Protein AF-A0A2H0B8Z9-F1 (afdb_monomer_lite)

Foldseek 3Di:
DVVVVVVVVVVVVVVVVVVVVVVVVVVLVPDDLVVLVVQLVVCVVVVVLPSVLVSLVSSCVVVVPPLVSLLVNLVSCVVVVVLVSNLVSLVVSCVVPVPVSVCSLLVNLVSCVSVVVPVVSVVSVVVSVVVVVVVVVVVVVVD

pLDDT: mean 90.29, std 11.17, range [51.91, 98.69]

Secondary structure (DSSP, 8-state):
-HHHHHHHHHHHHHHHHHHHHHHHHHHHHHS-HHHHHHHHHHHHHHT-HHHHHHHHHHHHHH-TT-HHHHHHHHHHHHHTT-HHHHHHHHHHHHHH-TTT-HHHHHHHHHHHHHTT-HHHHHHHHHHHHHHHHHHHHHHHT--

Radius of gyration: 21.34 Å; chains: 1; bounding box: 73×50×40 Å

Sequence (143 aa):
MKYFIIIFFIICGSLLLQIATYCQETELKYMKNWELKGYGKDAERKGDLYSAITYFKEYLSRKPGDLHYTYLLAHLYRKARDYSNAKITYIKVYQLRPQKYRDALFYYAVMLKNLGNYDDALTQFTLFEKKTKKDKTNKSKLR

Structure (mmCIF, N/CA/C/O backbone):
data_AF-A0A2H0B8Z9-F1
#
_entry.id   AF-A0A2H0B8Z9-F1
#
loop_
_atom_site.group_PDB
_atom_site.id
_atom_site.type_symbol
_atom_site.label_atom_id
_atom_site.label_alt_id
_atom_site.label_comp_id
_atom_site.label_asym_id
_atom_site.label_entity_id
_atom_site.label_seq_id
_atom_site.pdbx_PDB_ins_code
_atom_site.Cartn_x
_atom_site.Cartn_y
_atom_site.Cartn_z
_atom_site.occupancy
_atom_site.B_iso_or_equiv
_atom_site.auth_seq_id
_atom_site.auth_comp_id
_atom_site.auth_asym_id
_atom_site.auth_atom_id
_atom_site.pdbx_PDB_model_num
ATOM 1 N N . MET A 1 1 ? 41.514 -29.148 -6.811 1.00 63.47 1 MET A N 1
ATOM 2 C CA . MET A 1 1 ? 40.974 -28.788 -8.147 1.00 63.47 1 MET A CA 1
ATOM 3 C C . MET A 1 1 ? 39.443 -28.788 -8.209 1.00 63.47 1 MET A C 1
ATOM 5 O O . MET A 1 1 ? 38.891 -27.775 -8.610 1.00 63.47 1 MET A O 1
ATOM 9 N N . LYS A 1 2 ? 38.737 -29.837 -7.751 1.00 66.94 2 LYS A N 1
ATOM 10 C CA . LYS A 1 2 ? 37.254 -29.897 -7.777 1.00 66.94 2 LYS A CA 1
ATOM 11 C C . LYS A 1 2 ? 36.547 -28.723 -7.065 1.00 66.94 2 LYS A C 1
ATOM 13 O O . LYS A 1 2 ? 35.595 -28.179 -7.605 1.00 66.94 2 LYS A O 1
ATOM 18 N N . TYR A 1 3 ? 37.057 -28.269 -5.918 1.00 70.12 3 TYR A N 1
ATOM 19 C CA . TYR A 1 3 ? 36.483 -27.131 -5.180 1.00 70.12 3 TYR A CA 1
ATOM 20 C C . TYR A 1 3 ? 36.622 -25.780 -5.895 1.00 70.12 3 TYR A C 1
ATOM 22 O O . TYR A 1 3 ? 35.739 -24.941 -5.777 1.00 70.12 3 TYR A O 1
ATOM 30 N N . PHE A 1 4 ? 37.684 -25.579 -6.679 1.00 72.94 4 PHE A N 1
ATOM 31 C CA . PHE A 1 4 ? 37.911 -24.320 -7.398 1.00 72.94 4 PHE A CA 1
ATOM 32 C C . PHE A 1 4 ? 36.914 -24.148 -8.552 1.00 72.94 4 PHE A C 1
ATOM 34 O O . PHE A 1 4 ? 36.405 -23.058 -8.783 1.00 72.94 4 PHE A O 1
ATOM 41 N N . ILE A 1 5 ? 36.568 -25.257 -9.214 1.00 75.88 5 ILE A N 1
ATOM 42 C CA . ILE A 1 5 ? 35.533 -25.301 -10.254 1.00 75.88 5 ILE A CA 1
ATOM 43 C C . ILE A 1 5 ? 34.162 -24.991 -9.640 1.00 75.88 5 ILE A C 1
ATOM 45 O O . ILE A 1 5 ? 33.433 -24.156 -10.164 1.00 75.88 5 ILE A O 1
ATOM 49 N N . ILE A 1 6 ? 33.835 -25.590 -8.490 1.00 77.81 6 ILE A N 1
ATOM 50 C CA . ILE A 1 6 ? 32.561 -25.342 -7.794 1.00 77.81 6 ILE A CA 1
ATOM 51 C C . ILE A 1 6 ? 32.448 -23.872 -7.354 1.00 77.81 6 ILE A C 1
ATOM 53 O O . ILE A 1 6 ? 31.422 -23.242 -7.594 1.00 77.81 6 ILE A O 1
ATOM 57 N N . ILE A 1 7 ? 33.507 -23.295 -6.777 1.00 78.44 7 ILE A N 1
ATOM 58 C CA . ILE A 1 7 ? 33.532 -21.883 -6.360 1.00 78.44 7 ILE A CA 1
ATOM 59 C C . ILE A 1 7 ? 33.388 -20.945 -7.569 1.00 78.44 7 ILE A C 1
ATOM 61 O O . ILE A 1 7 ? 32.637 -19.975 -7.501 1.00 78.44 7 ILE A O 1
ATOM 65 N N . PHE A 1 8 ? 34.030 -21.255 -8.698 1.00 81.19 8 PHE A N 1
ATOM 66 C CA . PHE A 1 8 ? 33.893 -20.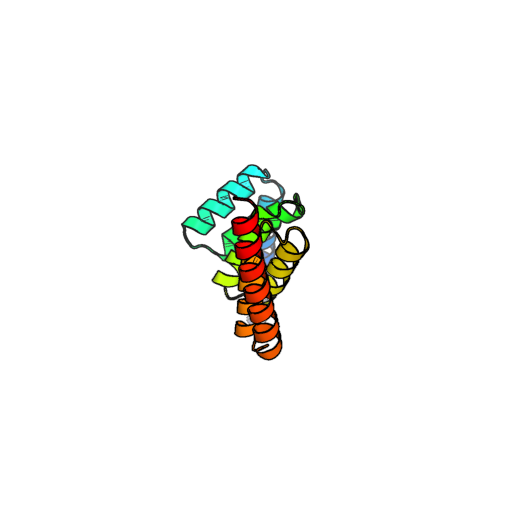480 -9.932 1.00 81.19 8 PHE A CA 1
ATOM 67 C C . PHE A 1 8 ? 32.455 -20.487 -10.475 1.00 81.19 8 PHE A C 1
ATOM 69 O O . PHE A 1 8 ? 31.934 -19.432 -10.833 1.00 81.19 8 PHE A O 1
ATOM 76 N N . PHE A 1 9 ? 31.779 -21.641 -10.472 1.00 81.06 9 PHE A N 1
ATOM 77 C CA . PHE A 1 9 ? 30.370 -21.727 -10.875 1.00 81.06 9 PHE A CA 1
ATOM 78 C C . PHE A 1 9 ? 29.440 -20.947 -9.938 1.00 81.06 9 PHE A C 1
ATOM 80 O O . PHE A 1 9 ? 28.500 -20.312 -10.413 1.00 81.06 9 PHE A O 1
ATOM 87 N N . ILE A 1 10 ? 29.721 -20.932 -8.632 1.00 82.75 10 ILE A N 1
ATOM 88 C CA . ILE A 1 10 ? 28.950 -20.142 -7.661 1.00 82.75 10 ILE A CA 1
ATOM 89 C C . ILE A 1 10 ? 29.132 -18.638 -7.917 1.00 82.75 10 ILE A C 1
ATOM 91 O O . ILE A 1 10 ? 28.143 -17.910 -7.999 1.00 82.75 10 ILE A O 1
ATOM 95 N N . ILE A 1 11 ? 30.371 -18.174 -8.111 1.00 82.44 11 ILE A N 1
ATOM 96 C CA . ILE A 1 11 ? 30.672 -16.757 -8.377 1.00 82.44 11 ILE A CA 1
ATOM 97 C C . ILE A 1 11 ? 30.059 -16.314 -9.712 1.00 82.44 11 ILE A C 1
ATOM 99 O O . ILE A 1 11 ? 29.400 -15.275 -9.782 1.00 82.44 11 ILE A O 1
ATOM 103 N N . CYS A 1 12 ? 30.206 -17.125 -10.761 1.00 80.25 12 CYS A N 1
ATOM 104 C CA . CYS A 1 12 ? 29.633 -16.844 -12.075 1.00 80.25 12 CYS A CA 1
ATOM 105 C C . CYS A 1 12 ? 28.095 -16.812 -12.025 1.00 80.25 12 CYS A C 1
ATOM 107 O O . CYS A 1 12 ? 27.479 -15.893 -12.563 1.00 80.25 12 CYS A O 1
ATOM 109 N N . GLY A 1 13 ? 27.472 -17.743 -11.294 1.00 82.81 13 GLY A N 1
ATOM 110 C CA . GLY A 1 13 ? 26.026 -17.755 -11.066 1.00 82.81 13 GLY A CA 1
ATOM 111 C C . GLY A 1 13 ? 25.526 -16.502 -10.340 1.00 82.81 13 GLY A C 1
ATOM 112 O O . GLY A 1 13 ? 24.545 -15.897 -10.772 1.00 82.81 13 GLY A O 1
ATOM 113 N N . SER A 1 14 ? 26.226 -16.057 -9.289 1.00 79.81 14 SER A N 1
ATOM 114 C CA . SER A 1 14 ? 25.868 -14.820 -8.576 1.00 79.81 14 SER A CA 1
ATOM 115 C C . SER A 1 14 ? 26.011 -13.560 -9.437 1.00 79.81 14 SER A C 1
ATOM 117 O O . SER A 1 14 ? 25.177 -12.660 -9.341 1.00 79.81 14 SER A O 1
ATOM 119 N N . LEU A 1 15 ? 27.010 -13.521 -10.325 1.00 81.88 15 LEU A N 1
ATOM 120 C CA . LEU A 1 15 ? 27.231 -12.399 -11.234 1.00 81.88 15 LEU A CA 1
ATOM 121 C C . LEU A 1 15 ? 26.133 -12.323 -12.308 1.00 81.88 15 LEU A C 1
ATOM 123 O O . LEU A 1 15 ? 25.628 -11.242 -12.604 1.00 81.88 15 LEU A O 1
ATOM 127 N N . LEU A 1 16 ? 25.709 -13.469 -12.851 1.00 75.12 16 LEU A N 1
ATOM 128 C CA . LEU A 1 16 ? 24.623 -13.537 -13.836 1.00 75.12 16 LEU A CA 1
ATOM 129 C C . LEU A 1 16 ? 23.275 -13.083 -13.252 1.00 75.12 16 LEU A C 1
ATOM 131 O O . LEU A 1 16 ? 22.535 -12.355 -13.914 1.00 75.12 16 LEU A O 1
ATOM 135 N N . LEU A 1 17 ? 22.980 -13.447 -12.000 1.00 71.00 17 LEU A N 1
ATOM 136 C CA . LEU A 1 17 ? 21.787 -12.984 -11.279 1.00 71.00 17 LEU A CA 1
ATOM 137 C C . LEU A 1 17 ? 21.763 -11.455 -11.123 1.00 71.00 17 LEU A C 1
ATOM 139 O O . LEU A 1 17 ? 20.728 -10.836 -11.360 1.00 71.00 17 LEU A O 1
ATOM 143 N N . GLN A 1 18 ? 22.901 -10.841 -10.789 1.00 73.00 18 GLN A N 1
ATOM 144 C CA . GLN A 1 18 ? 23.010 -9.383 -10.649 1.00 73.00 18 GLN A CA 1
ATOM 145 C C . GLN A 1 18 ? 22.807 -8.637 -11.976 1.00 73.00 18 GLN A C 1
ATOM 147 O O . GLN A 1 18 ? 22.177 -7.578 -12.003 1.00 73.00 18 GLN A O 1
ATOM 152 N N . ILE A 1 19 ? 23.300 -9.186 -13.091 1.00 72.38 19 ILE A N 1
ATOM 153 C CA . ILE A 1 19 ? 23.121 -8.582 -14.420 1.00 72.38 19 ILE A CA 1
ATOM 154 C C . ILE A 1 19 ? 21.643 -8.622 -14.838 1.00 72.38 19 ILE A C 1
ATOM 156 O O . ILE A 1 19 ? 21.124 -7.632 -15.357 1.00 72.38 19 ILE A O 1
ATOM 160 N N . ALA A 1 20 ? 20.944 -9.731 -14.570 1.00 69.62 20 ALA A N 1
ATOM 161 C CA . ALA A 1 20 ? 19.525 -9.874 -14.891 1.00 69.62 20 ALA A CA 1
ATOM 162 C C . ALA A 1 20 ? 18.653 -8.860 -14.129 1.00 69.62 20 ALA A C 1
ATOM 164 O O . ALA A 1 20 ? 17.801 -8.204 -14.732 1.00 69.62 20 ALA A O 1
ATOM 165 N N . THR A 1 21 ? 18.904 -8.670 -12.828 1.00 65.69 21 THR A N 1
ATOM 166 C CA . THR A 1 21 ? 18.171 -7.679 -12.024 1.00 65.69 21 THR A CA 1
ATOM 167 C C . THR A 1 21 ? 18.442 -6.250 -12.487 1.00 65.69 21 THR A C 1
ATOM 169 O O . THR A 1 21 ? 17.511 -5.453 -12.593 1.00 65.69 21 THR A O 1
ATOM 172 N N . TYR A 1 22 ? 19.696 -5.933 -12.830 1.00 66.62 22 TYR A N 1
ATOM 173 C CA . TYR A 1 22 ? 20.058 -4.607 -13.330 1.00 66.62 22 TYR A CA 1
ATOM 174 C C . TYR A 1 22 ? 19.356 -4.293 -14.659 1.00 66.62 22 TYR A C 1
ATOM 176 O O . TYR A 1 22 ? 18.840 -3.194 -14.847 1.00 66.62 22 TYR A O 1
ATOM 184 N N . CYS A 1 23 ? 19.259 -5.274 -15.561 1.00 60.78 23 CYS A N 1
ATOM 185 C CA . CYS A 1 23 ? 18.587 -5.106 -16.848 1.00 60.78 23 CYS A CA 1
ATOM 186 C C . CYS A 1 23 ? 17.095 -4.751 -16.680 1.00 60.78 23 CYS A C 1
ATOM 188 O O . CYS A 1 23 ? 16.614 -3.783 -17.275 1.00 60.78 23 CYS A O 1
ATOM 190 N N . GLN A 1 24 ? 16.384 -5.447 -15.790 1.00 63.47 24 GLN A N 1
ATOM 191 C CA . GLN A 1 24 ? 14.963 -5.194 -15.540 1.00 63.47 24 GLN A CA 1
ATOM 192 C C . GLN A 1 24 ? 14.706 -3.819 -14.894 1.00 63.47 24 GLN A C 1
ATOM 194 O O . GLN A 1 24 ? 13.771 -3.113 -15.275 1.00 63.47 24 GLN A O 1
ATOM 199 N N . GLU A 1 25 ? 15.550 -3.394 -13.949 1.00 63.72 25 GLU A N 1
ATOM 200 C CA . GLU A 1 25 ? 15.449 -2.053 -13.358 1.00 63.72 25 GLU A CA 1
ATOM 201 C C . GLU A 1 25 ? 15.732 -0.945 -14.382 1.00 63.72 25 GLU A C 1
ATOM 203 O O . GLU A 1 25 ? 15.059 0.092 -14.382 1.00 63.72 25 GLU A O 1
ATOM 208 N N . THR A 1 26 ? 16.686 -1.164 -15.295 1.00 62.72 26 THR A N 1
ATOM 209 C CA . THR A 1 26 ? 16.972 -0.195 -16.357 1.00 62.72 26 THR A CA 1
ATOM 210 C C . THR A 1 26 ? 15.795 -0.027 -17.313 1.00 62.72 26 THR A C 1
ATOM 212 O O . THR A 1 26 ? 15.428 1.106 -17.616 1.00 62.72 26 THR A O 1
ATOM 215 N N . GLU A 1 27 ? 15.133 -1.110 -17.721 1.00 77.81 27 GLU A N 1
ATOM 216 C CA . GLU A 1 27 ? 13.983 -1.046 -18.629 1.00 77.81 27 GLU A CA 1
ATOM 217 C C . GLU A 1 27 ? 12.824 -0.222 -18.038 1.00 77.81 27 GLU A C 1
ATOM 219 O O . GLU A 1 27 ? 12.262 0.656 -18.701 1.00 77.81 27 GLU A O 1
ATOM 224 N N . LEU A 1 28 ? 12.528 -0.422 -16.748 1.00 83.69 28 LEU A N 1
ATOM 225 C CA . LEU A 1 28 ? 11.515 0.354 -16.027 1.00 83.69 28 LEU A CA 1
ATOM 226 C C . LEU A 1 28 ? 11.833 1.855 -16.036 1.00 83.69 28 LEU A C 1
ATOM 228 O O . LEU A 1 28 ? 10.942 2.681 -16.261 1.00 83.69 28 LEU A O 1
ATOM 232 N N . LYS A 1 29 ? 13.105 2.215 -15.832 1.00 81.81 29 LYS A N 1
ATOM 233 C CA . LYS A 1 29 ? 13.571 3.607 -15.777 1.00 81.81 29 LYS A CA 1
ATOM 234 C C . LYS A 1 29 ? 13.382 4.355 -17.101 1.00 81.81 29 LYS A C 1
ATOM 236 O O . LYS A 1 29 ? 13.101 5.553 -17.078 1.00 81.81 29 LYS A O 1
ATOM 241 N N . TYR A 1 30 ? 13.497 3.676 -18.242 1.00 85.69 30 TYR A N 1
ATOM 242 C CA . TYR A 1 30 ? 13.375 4.309 -19.562 1.00 85.69 30 TYR A CA 1
ATOM 243 C C . TYR A 1 30 ? 11.949 4.324 -20.126 1.00 85.69 30 TYR A C 1
ATOM 245 O O . TYR A 1 30 ? 11.671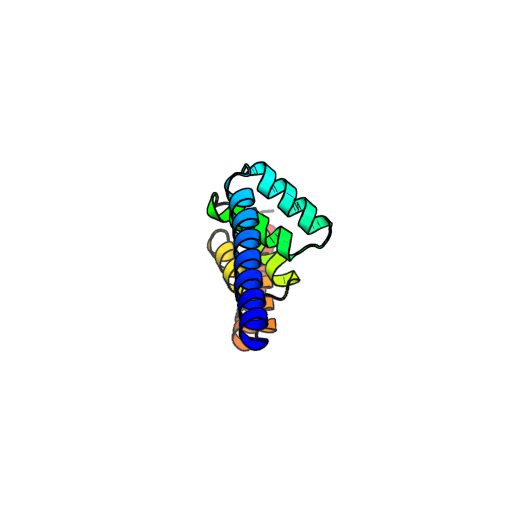 5.093 -21.048 1.00 85.69 30 TYR A O 1
ATOM 253 N N . MET A 1 31 ? 11.023 3.545 -19.560 1.00 91.12 31 MET A N 1
ATOM 254 C CA . MET A 1 31 ? 9.619 3.576 -19.978 1.00 91.12 31 MET A CA 1
ATOM 255 C C . MET A 1 31 ? 8.955 4.929 -19.734 1.00 91.12 31 MET A C 1
ATOM 257 O O . MET A 1 31 ? 9.239 5.627 -18.762 1.00 91.12 31 MET A O 1
ATOM 261 N N . LYS A 1 32 ? 7.992 5.295 -20.576 1.00 94.75 32 LYS A N 1
ATOM 262 C CA . LYS A 1 32 ? 7.176 6.499 -20.390 1.00 94.75 32 LYS A CA 1
ATOM 263 C C . LYS A 1 32 ? 6.146 6.289 -19.279 1.00 94.75 32 LYS A C 1
ATOM 265 O O . LYS A 1 32 ? 5.644 5.196 -19.038 1.00 94.75 32 LYS A O 1
ATOM 270 N N . ASN A 1 33 ? 5.721 7.380 -18.641 1.00 94.25 33 ASN A N 1
ATOM 271 C CA . ASN A 1 33 ? 4.756 7.318 -17.531 1.00 94.25 33 ASN A CA 1
ATOM 272 C C . ASN A 1 33 ? 3.400 6.695 -17.915 1.00 94.25 33 ASN A C 1
ATOM 274 O O . ASN A 1 33 ? 2.706 6.146 -17.061 1.00 94.25 33 ASN A O 1
ATOM 278 N N . TRP A 1 34 ? 2.972 6.820 -19.173 1.00 93.00 34 TRP A N 1
ATOM 279 C CA . TRP A 1 34 ? 1.729 6.201 -19.638 1.00 93.00 34 TRP A CA 1
ATOM 280 C C . TRP A 1 34 ? 1.898 4.700 -19.911 1.00 93.00 34 TRP A C 1
ATOM 282 O O . TRP A 1 34 ? 0.958 3.956 -19.643 1.00 93.00 34 TRP A O 1
ATOM 292 N N . GLU A 1 35 ? 3.084 4.259 -20.346 1.00 95.44 35 GLU A N 1
ATOM 293 C CA . GLU A 1 35 ? 3.435 2.842 -20.528 1.00 95.44 35 GLU A CA 1
ATOM 294 C C . GLU A 1 35 ? 3.442 2.135 -19.176 1.00 95.44 35 GLU A C 1
ATOM 296 O O . GLU A 1 35 ? 2.746 1.139 -19.014 1.00 95.44 35 GLU A O 1
ATOM 301 N N . LEU A 1 36 ? 4.092 2.722 -18.163 1.00 95.44 36 LEU A N 1
ATOM 302 C CA . LEU A 1 36 ? 4.075 2.205 -16.787 1.00 95.44 36 LEU A CA 1
ATOM 303 C C . LEU A 1 36 ? 2.645 1.997 -16.268 1.00 95.44 36 LEU A C 1
ATOM 305 O O . LEU A 1 36 ? 2.325 0.968 -15.677 1.00 95.44 36 LEU A O 1
ATOM 309 N N . LYS A 1 37 ? 1.741 2.949 -16.532 1.00 95.81 37 LYS A N 1
ATOM 310 C CA . LYS A 1 37 ? 0.322 2.786 -16.184 1.00 95.81 37 LYS A CA 1
ATOM 311 C C . LYS A 1 37 ? -0.360 1.682 -16.985 1.00 95.81 37 LYS A C 1
ATOM 313 O O . LYS A 1 37 ? -1.197 0.976 -16.428 1.00 95.81 37 LYS A O 1
ATOM 318 N N . GLY A 1 38 ? -0.065 1.586 -18.279 1.00 96.25 38 GLY A N 1
ATOM 319 C CA . GLY A 1 38 ? -0.621 0.575 -19.174 1.00 96.25 38 GLY A CA 1
ATOM 320 C C . GLY A 1 38 ? -0.250 -0.832 -18.719 1.00 96.25 38 GLY A C 1
ATOM 321 O O . GLY A 1 38 ? -1.141 -1.627 -18.427 1.00 96.25 38 GLY A O 1
ATOM 322 N N . TYR A 1 39 ? 1.048 -1.091 -18.557 1.00 95.81 39 TYR A N 1
ATOM 323 C CA . TYR A 1 39 ? 1.570 -2.370 -18.083 1.00 95.81 39 TYR A CA 1
ATOM 324 C C . TYR A 1 39 ? 1.105 -2.701 -16.665 1.00 95.81 39 TYR A C 1
ATOM 326 O O . TYR A 1 39 ? 0.673 -3.822 -16.420 1.00 95.81 39 TYR A O 1
ATOM 334 N N . GLY A 1 40 ? 1.082 -1.726 -15.749 1.00 96.25 40 GLY A N 1
ATOM 335 C CA . GLY A 1 40 ? 0.557 -1.941 -14.397 1.00 96.25 40 GLY A CA 1
ATOM 336 C C . GLY A 1 40 ? -0.909 -2.389 -14.382 1.00 96.25 40 GLY A C 1
ATOM 337 O O . GLY A 1 40 ? -1.270 -3.309 -13.651 1.00 96.25 40 GLY A O 1
ATOM 338 N N . LYS A 1 41 ? -1.756 -1.792 -15.231 1.00 96.44 41 LYS A N 1
ATOM 339 C CA . LYS A 1 41 ? -3.170 -2.184 -15.364 1.00 96.44 41 LYS A CA 1
ATOM 340 C C . LYS A 1 41 ? -3.352 -3.541 -16.034 1.00 96.44 41 LYS A C 1
ATOM 342 O O . LYS A 1 41 ? -4.263 -4.281 -15.666 1.00 96.44 41 LYS A O 1
ATOM 347 N N . ASP A 1 42 ? -2.538 -3.845 -17.038 1.00 97.38 42 ASP A N 1
ATOM 348 C CA . ASP A 1 42 ? -2.573 -5.141 -17.711 1.00 97.38 42 ASP A CA 1
ATOM 349 C C . ASP A 1 42 ? -2.140 -6.267 -16.760 1.00 97.38 42 ASP A C 1
ATOM 351 O O . ASP A 1 42 ? -2.848 -7.266 -16.625 1.00 97.38 42 ASP A O 1
ATOM 355 N N . ALA A 1 43 ? -1.057 -6.055 -16.007 1.00 96.25 43 ALA A N 1
ATOM 356 C CA . ALA A 1 43 ? -0.608 -6.961 -14.954 1.00 96.25 43 ALA A CA 1
ATOM 357 C C . ALA A 1 43 ? -1.687 -7.165 -13.878 1.00 96.25 43 ALA A C 1
ATOM 359 O O . ALA A 1 43 ? -2.002 -8.304 -13.532 1.00 96.25 43 ALA A O 1
ATOM 360 N N . GLU A 1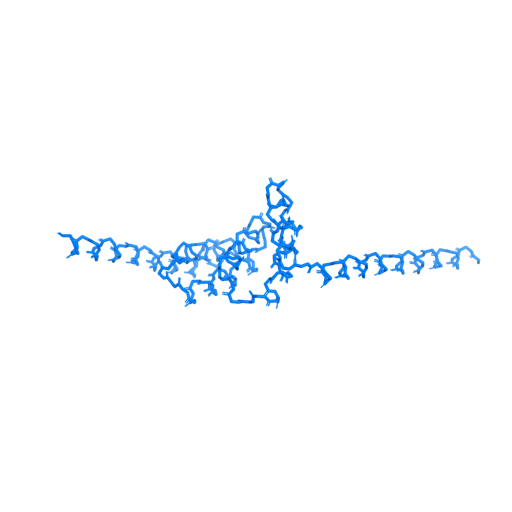 44 ? -2.338 -6.089 -13.413 1.00 95.50 44 GLU A N 1
ATOM 361 C CA . GLU A 1 44 ? -3.454 -6.199 -12.465 1.00 95.50 44 GLU A CA 1
ATOM 362 C C . GLU A 1 44 ? -4.599 -7.054 -13.029 1.00 95.50 44 GLU A C 1
ATOM 364 O O . GLU A 1 44 ? -5.135 -7.909 -12.320 1.00 95.50 44 GLU A O 1
ATOM 369 N N . ARG A 1 45 ? -4.965 -6.858 -14.303 1.00 96.19 45 ARG A N 1
ATOM 370 C CA . ARG A 1 45 ? -6.026 -7.629 -14.970 1.00 96.19 45 ARG A CA 1
ATOM 371 C C . ARG A 1 45 ? -5.677 -9.111 -15.072 1.00 96.19 45 ARG A C 1
ATOM 373 O O . ARG A 1 45 ? -6.559 -9.950 -14.915 1.00 96.19 45 ARG A O 1
ATOM 380 N N . LYS A 1 46 ? -4.405 -9.422 -15.318 1.00 96.25 46 LYS A N 1
ATOM 381 C CA . LYS A 1 46 ? -3.874 -10.790 -15.369 1.00 96.25 46 LYS A CA 1
ATOM 382 C C . LYS A 1 46 ? -3.725 -11.431 -13.986 1.00 96.25 46 LYS A C 1
ATOM 384 O O . LYS A 1 46 ? -3.449 -12.622 -13.902 1.00 96.25 46 LYS A O 1
ATOM 389 N N . GLY A 1 47 ? -3.911 -10.667 -12.908 1.00 94.81 47 GLY A N 1
ATOM 390 C CA . GLY A 1 47 ? -3.701 -11.135 -11.539 1.00 94.81 47 GLY A CA 1
ATOM 391 C C . GLY A 1 47 ? -2.230 -11.193 -11.122 1.00 94.81 47 GLY A C 1
ATOM 392 O O . GLY A 1 47 ? -1.935 -11.677 -10.031 1.00 94.81 47 GLY A O 1
ATOM 393 N N . ASP A 1 48 ? -1.314 -10.667 -11.939 1.00 96.44 48 ASP A N 1
ATOM 394 C CA . ASP A 1 48 ? 0.094 -10.529 -11.580 1.00 96.44 48 ASP A CA 1
ATOM 395 C C . ASP A 1 48 ? 0.273 -9.312 -10.664 1.00 96.44 48 ASP A C 1
ATOM 397 O O . ASP A 1 48 ? 0.557 -8.184 -11.082 1.00 96.44 48 ASP A O 1
ATOM 401 N N . LEU A 1 49 ? 0.038 -9.556 -9.374 1.00 96.38 49 LEU A N 1
ATOM 402 C CA . LEU A 1 49 ? 0.072 -8.528 -8.339 1.00 96.38 49 LEU A CA 1
ATOM 403 C C . LEU A 1 49 ? 1.463 -7.903 -8.198 1.00 96.38 49 LEU A C 1
ATOM 405 O O . LEU A 1 49 ? 1.558 -6.697 -7.980 1.00 96.38 49 LEU A O 1
ATOM 409 N N . TYR A 1 50 ? 2.531 -8.693 -8.323 1.00 95.81 50 TYR A N 1
ATOM 410 C CA . TYR A 1 50 ? 3.897 -8.220 -8.099 1.00 95.81 50 TYR A CA 1
ATOM 411 C C . TYR A 1 50 ? 4.371 -7.326 -9.240 1.00 95.81 50 TYR A C 1
ATOM 413 O O . TYR A 1 50 ? 4.878 -6.235 -8.974 1.00 95.81 50 TYR A O 1
ATOM 421 N N . SER A 1 51 ? 4.126 -7.711 -10.495 1.00 95.19 51 SER A N 1
ATOM 422 C CA . SER A 1 51 ? 4.438 -6.846 -11.636 1.00 95.19 51 SER A CA 1
ATOM 423 C C . SER A 1 51 ? 3.613 -5.560 -11.599 1.00 95.19 51 SER A C 1
ATOM 425 O O . SER A 1 51 ? 4.161 -4.472 -11.779 1.00 95.19 51 SER A O 1
ATOM 427 N N . ALA A 1 52 ? 2.318 -5.646 -11.269 1.00 97.62 52 ALA A N 1
ATOM 428 C CA . ALA A 1 52 ? 1.467 -4.463 -11.123 1.00 97.62 52 ALA A CA 1
ATOM 429 C C . ALA A 1 52 ? 1.999 -3.494 -10.048 1.00 97.62 52 ALA A C 1
ATOM 431 O O . ALA A 1 52 ? 2.061 -2.282 -10.276 1.00 97.62 52 ALA A O 1
ATOM 432 N N . ILE A 1 53 ? 2.434 -4.025 -8.898 1.00 97.88 53 ILE A N 1
ATOM 433 C CA . ILE A 1 53 ? 3.085 -3.248 -7.835 1.00 97.88 53 ILE A CA 1
ATOM 434 C C . ILE A 1 53 ? 4.353 -2.580 -8.367 1.00 97.88 53 ILE A C 1
ATOM 436 O O . ILE A 1 53 ? 4.523 -1.379 -8.165 1.00 97.88 53 ILE A O 1
ATOM 440 N N . THR A 1 54 ? 5.220 -3.315 -9.063 1.00 95.88 54 THR A N 1
ATOM 441 C CA . THR A 1 54 ? 6.476 -2.791 -9.617 1.00 95.88 54 THR A CA 1
ATOM 442 C C . THR A 1 54 ? 6.230 -1.618 -10.566 1.00 95.88 54 THR A C 1
ATOM 444 O O . THR A 1 54 ? 6.785 -0.535 -10.360 1.00 95.88 54 THR A O 1
ATOM 447 N N . TYR A 1 55 ? 5.330 -1.774 -11.541 1.00 96.38 55 TYR A N 1
ATOM 448 C CA . TYR A 1 55 ? 5.022 -0.710 -12.498 1.00 96.38 55 TYR A CA 1
ATOM 449 C C . TYR A 1 55 ? 4.402 0.525 -11.835 1.00 96.38 55 TYR A C 1
ATOM 451 O O . TYR A 1 55 ? 4.776 1.657 -12.153 1.00 96.38 55 TYR A O 1
ATOM 459 N N . PHE A 1 56 ? 3.474 0.347 -10.888 1.00 97.31 56 PHE A N 1
ATOM 460 C CA . PHE A 1 56 ? 2.864 1.487 -10.203 1.00 97.31 56 PHE A CA 1
ATOM 461 C C . PHE A 1 56 ? 3.791 2.156 -9.191 1.00 97.31 56 PHE A C 1
ATOM 463 O O . PHE A 1 56 ? 3.707 3.374 -9.039 1.00 97.31 56 PHE A O 1
ATOM 470 N N . LYS A 1 57 ? 4.698 1.419 -8.537 1.00 96.25 57 LYS A N 1
ATOM 471 C CA . LYS A 1 57 ? 5.749 2.018 -7.701 1.00 96.25 57 LYS A CA 1
ATOM 472 C C . LYS A 1 57 ? 6.636 2.940 -8.528 1.00 96.25 57 LYS A C 1
ATOM 474 O O . LYS A 1 57 ? 6.862 4.070 -8.107 1.00 96.25 57 LYS A O 1
ATOM 479 N N . GLU A 1 58 ? 7.065 2.499 -9.709 1.00 95.44 58 GLU A N 1
ATOM 480 C CA . GLU A 1 58 ? 7.892 3.328 -10.589 1.00 95.44 58 GLU A CA 1
ATOM 481 C C . GLU A 1 58 ? 7.109 4.505 -11.192 1.00 95.44 58 GLU A C 1
ATOM 483 O O . GLU A 1 58 ? 7.610 5.621 -11.292 1.00 95.44 58 GLU A O 1
ATOM 488 N N . TYR A 1 59 ? 5.829 4.324 -11.520 1.00 96.44 59 TYR A N 1
ATOM 489 C CA . TYR A 1 59 ? 4.988 5.455 -11.920 1.00 96.44 59 TYR A CA 1
ATOM 490 C C . TYR A 1 59 ? 4.872 6.508 -10.801 1.00 96.44 59 TYR A C 1
AT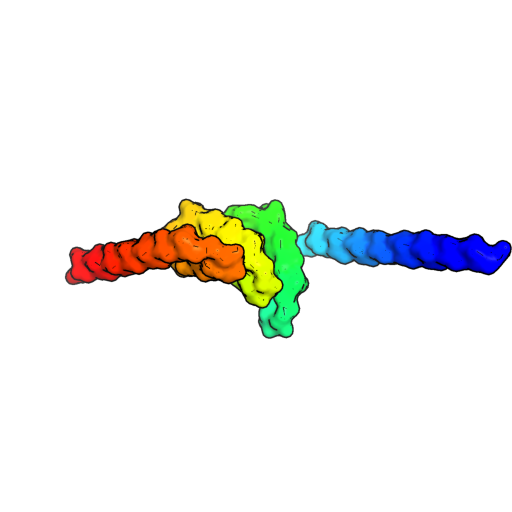OM 492 O O . TYR A 1 59 ? 4.986 7.712 -11.048 1.00 96.44 59 TYR A O 1
ATOM 500 N N . LEU A 1 60 ? 4.658 6.063 -9.559 1.00 96.50 60 LEU A N 1
ATOM 501 C CA . LEU A 1 60 ? 4.483 6.936 -8.399 1.00 96.50 60 LEU A CA 1
ATOM 502 C C . LEU A 1 60 ? 5.795 7.542 -7.893 1.00 96.50 60 LEU A C 1
ATOM 504 O O . LEU A 1 60 ? 5.741 8.618 -7.300 1.00 96.50 60 LEU A O 1
ATOM 508 N N . SER A 1 61 ? 6.956 6.932 -8.160 1.00 95.31 61 SER A N 1
ATOM 509 C CA . SER A 1 61 ? 8.263 7.551 -7.884 1.00 95.31 61 SER A CA 1
ATOM 510 C C . SER A 1 61 ? 8.422 8.858 -8.676 1.00 95.31 61 SER A C 1
ATOM 512 O O . SER A 1 61 ? 8.939 9.848 -8.164 1.00 95.31 61 SER A O 1
ATOM 514 N N . ARG A 1 62 ? 7.857 8.906 -9.890 1.00 94.44 62 ARG A N 1
ATOM 515 C CA . ARG A 1 62 ? 7.867 10.075 -10.788 1.00 94.44 62 ARG A CA 1
ATOM 516 C C . ARG A 1 62 ? 6.679 11.010 -10.589 1.00 94.44 62 ARG A C 1
ATOM 518 O O . ARG A 1 62 ? 6.762 12.202 -10.893 1.00 94.44 62 ARG A O 1
ATOM 525 N N . LYS A 1 63 ? 5.540 10.475 -10.142 1.00 94.50 63 LYS A N 1
ATOM 526 C CA . LYS A 1 63 ? 4.283 11.212 -9.923 1.00 94.50 63 LYS A CA 1
ATOM 527 C C . LYS A 1 63 ? 3.709 10.929 -8.527 1.00 94.50 63 LYS A C 1
ATOM 529 O O . LYS A 1 63 ? 2.602 10.401 -8.414 1.00 94.50 63 LYS A O 1
ATOM 534 N N . PRO A 1 64 ? 4.394 11.356 -7.450 1.00 93.81 64 PRO A N 1
ATOM 535 C CA . PRO A 1 64 ? 4.013 11.015 -6.074 1.00 93.81 64 PRO A CA 1
ATOM 536 C C . PRO A 1 64 ? 2.685 11.636 -5.612 1.00 93.81 64 PRO A C 1
ATOM 538 O O . PRO A 1 64 ? 2.133 11.223 -4.593 1.00 93.81 64 PRO A O 1
ATOM 541 N N . GLY A 1 65 ? 2.165 12.632 -6.338 1.00 93.94 65 GLY A N 1
ATOM 542 C CA . GLY A 1 65 ? 0.891 13.296 -6.040 1.00 93.94 65 GLY A CA 1
ATOM 543 C C . GLY A 1 65 ? -0.351 12.588 -6.593 1.00 93.94 65 GLY A C 1
ATOM 544 O O . GLY A 1 65 ? -1.470 13.021 -6.313 1.00 93.94 65 GLY A O 1
ATOM 545 N N . ASP A 1 66 ? -0.191 11.521 -7.380 1.00 96.56 66 ASP A N 1
ATOM 546 C CA . ASP A 1 66 ? -1.322 10.809 -7.972 1.00 96.56 66 ASP A CA 1
ATOM 547 C C . ASP A 1 66 ? -1.984 9.872 -6.949 1.00 96.56 66 ASP A C 1
ATOM 549 O O . ASP A 1 66 ? -1.670 8.684 -6.817 1.00 96.56 66 ASP A O 1
ATOM 553 N N . LEU A 1 67 ? -2.924 10.432 -6.186 1.00 96.69 67 LEU A N 1
ATOM 554 C CA . LEU A 1 67 ? -3.613 9.706 -5.119 1.00 96.69 67 LEU A CA 1
ATOM 555 C C . LEU A 1 67 ? -4.471 8.549 -5.626 1.00 96.69 67 LEU A C 1
ATOM 557 O O . LEU A 1 67 ? -4.734 7.628 -4.858 1.00 96.69 67 LEU A O 1
ATOM 561 N N . HIS A 1 68 ? -4.908 8.583 -6.887 1.00 96.38 68 HIS A N 1
ATOM 562 C CA . HIS A 1 68 ? -5.693 7.490 -7.448 1.00 96.38 68 HIS A CA 1
ATOM 563 C C . HIS A 1 68 ? -4.825 6.238 -7.595 1.00 96.38 68 HIS A C 1
ATOM 565 O O . HIS A 1 68 ? -5.189 5.178 -7.087 1.00 96.38 68 HIS A O 1
ATOM 571 N N . TYR A 1 69 ? -3.639 6.375 -8.195 1.00 97.06 69 TYR A N 1
ATOM 572 C CA . TYR A 1 69 ? -2.696 5.258 -8.301 1.00 97.06 69 TYR A CA 1
ATOM 573 C C . TYR A 1 69 ? -2.056 4.907 -6.957 1.00 97.06 69 TYR A C 1
ATOM 575 O O . TYR A 1 69 ? -1.803 3.735 -6.704 1.00 97.06 69 TYR A O 1
ATOM 583 N N . THR A 1 70 ? -1.873 5.872 -6.050 1.00 98.06 70 THR A N 1
ATOM 584 C CA . THR A 1 70 ? -1.433 5.576 -4.673 1.00 98.06 70 THR A CA 1
ATOM 585 C C . THR A 1 70 ? -2.448 4.684 -3.949 1.00 98.06 70 THR A C 1
ATOM 587 O O . THR A 1 70 ? -2.075 3.719 -3.287 1.00 98.06 70 THR A O 1
ATOM 590 N N . TYR A 1 71 ? -3.745 4.961 -4.108 1.00 98.31 71 TYR A N 1
ATOM 591 C CA . TYR A 1 71 ? -4.811 4.125 -3.556 1.00 98.31 71 TYR A CA 1
ATOM 592 C C . TYR A 1 71 ? -4.855 2.737 -4.206 1.00 98.31 71 TYR A C 1
ATOM 594 O O . TYR A 1 71 ? -4.989 1.736 -3.504 1.00 98.31 71 TYR A O 1
ATOM 602 N N . LEU A 1 72 ? -4.694 2.661 -5.530 1.00 97.62 72 LEU A N 1
ATOM 603 C CA . LEU A 1 72 ? -4.630 1.390 -6.253 1.00 97.62 72 LEU A CA 1
ATOM 604 C C . LEU A 1 72 ? -3.434 0.537 -5.804 1.00 97.62 72 LEU A C 1
ATOM 606 O O . LEU A 1 72 ? -3.584 -0.658 -5.563 1.00 97.62 72 LEU A O 1
ATOM 610 N N . LEU A 1 73 ? -2.272 1.159 -5.595 1.00 98.25 73 LEU A N 1
ATOM 611 C CA . LEU A 1 73 ? -1.090 0.487 -5.065 1.00 98.25 73 LEU A CA 1
ATOM 612 C C . LEU A 1 73 ? -1.348 -0.090 -3.660 1.00 98.25 73 LEU A C 1
ATOM 614 O O . LEU A 1 73 ? -0.973 -1.229 -3.393 1.00 98.25 73 LEU A O 1
ATOM 618 N N . ALA A 1 74 ? -2.059 0.633 -2.785 1.00 98.31 74 ALA A N 1
ATOM 619 C CA . ALA A 1 74 ? -2.480 0.105 -1.481 1.00 98.31 74 ALA A CA 1
ATOM 620 C C . ALA A 1 74 ? -3.388 -1.135 -1.607 1.00 98.31 74 ALA A C 1
ATOM 622 O O . ALA A 1 74 ? -3.273 -2.087 -0.828 1.00 98.31 74 ALA A O 1
ATOM 623 N N . HIS A 1 75 ? -4.282 -1.151 -2.603 1.00 98.12 75 HIS A N 1
ATOM 624 C CA . HIS A 1 75 ? -5.108 -2.320 -2.924 1.00 98.12 75 HIS A CA 1
ATOM 625 C C . HIS A 1 75 ? -4.288 -3.508 -3.391 1.00 98.12 75 HIS A C 1
ATOM 627 O O . HIS A 1 75 ? -4.550 -4.625 -2.942 1.00 98.12 75 HIS A O 1
ATOM 633 N N . LEU A 1 76 ? -3.290 -3.283 -4.238 1.00 98.38 76 LEU A N 1
ATOM 634 C CA . LEU A 1 76 ? -2.407 -4.349 -4.691 1.00 98.38 76 LEU A CA 1
ATOM 635 C C . LEU A 1 76 ? -1.566 -4.912 -3.550 1.00 98.38 76 LEU A C 1
ATOM 637 O O . LEU A 1 76 ? -1.541 -6.128 -3.392 1.00 98.38 76 LEU A O 1
ATOM 641 N N . TYR A 1 77 ? -0.980 -4.065 -2.695 1.00 98.62 77 TYR A N 1
ATOM 642 C CA . TYR A 1 77 ? -0.277 -4.530 -1.494 1.00 98.62 77 TYR A CA 1
ATOM 643 C C . TYR A 1 77 ? -1.180 -5.397 -0.615 1.00 98.62 77 TYR A C 1
ATOM 645 O O . TYR A 1 77 ? -0.792 -6.488 -0.203 1.00 98.62 77 TYR A O 1
ATOM 653 N N . ARG A 1 78 ? -2.434 -4.975 -0.403 1.00 98.38 78 ARG A N 1
ATOM 654 C CA . ARG A 1 78 ? -3.416 -5.770 0.343 1.00 98.38 78 ARG A CA 1
ATOM 655 C C . ARG A 1 78 ? -3.678 -7.127 -0.313 1.00 98.38 78 ARG A C 1
ATOM 657 O O . ARG A 1 78 ? -3.724 -8.131 0.393 1.00 98.38 78 ARG A O 1
ATOM 664 N N . LYS A 1 79 ? -3.891 -7.164 -1.633 1.00 97.88 79 LYS A N 1
ATOM 665 C CA . LYS A 1 79 ? -4.112 -8.416 -2.381 1.00 97.88 79 LYS A CA 1
ATOM 666 C C . LYS A 1 79 ? -2.883 -9.330 -2.309 1.00 97.88 79 LYS A C 1
ATOM 668 O O . LYS A 1 79 ? -3.044 -10.533 -2.149 1.00 97.88 79 LYS A O 1
ATOM 673 N N . ALA A 1 80 ? -1.683 -8.752 -2.342 1.00 97.69 80 ALA A N 1
ATOM 674 C CA . ALA A 1 80 ? -0.406 -9.450 -2.203 1.00 97.69 80 ALA A CA 1
ATOM 675 C C . ALA A 1 80 ? -0.081 -9.855 -0.750 1.00 97.69 80 ALA A C 1
ATOM 677 O O . ALA A 1 80 ? 0.986 -10.403 -0.494 1.00 97.69 80 ALA A O 1
ATOM 678 N N . ARG A 1 81 ? -0.991 -9.592 0.203 1.00 97.56 81 ARG A N 1
ATOM 679 C CA . ARG A 1 81 ? -0.829 -9.822 1.652 1.00 97.56 81 ARG A CA 1
ATOM 680 C C . ARG A 1 81 ? 0.311 -9.037 2.303 1.00 97.56 81 ARG A C 1
ATOM 682 O O . ARG A 1 81 ? 0.661 -9.289 3.452 1.00 97.56 81 ARG A O 1
ATOM 689 N N . ASP A 1 82 ? 0.820 -8.022 1.617 1.00 98.31 82 ASP A N 1
ATOM 690 C CA . ASP A 1 82 ? 1.733 -7.036 2.177 1.00 98.31 82 ASP A CA 1
ATOM 691 C C . ASP A 1 82 ? 0.933 -5.999 2.979 1.00 98.31 82 ASP A C 1
ATOM 693 O O . ASP A 1 82 ? 0.700 -4.855 2.573 1.00 98.31 82 ASP A O 1
ATOM 697 N N . TYR A 1 83 ? 0.425 -6.443 4.128 1.00 98.44 83 TYR A N 1
ATOM 698 C CA . TYR A 1 83 ? -0.434 -5.625 4.978 1.00 98.44 83 TYR A CA 1
ATOM 699 C C . TYR A 1 83 ? 0.311 -4.429 5.576 1.00 98.44 83 TYR A C 1
ATOM 701 O O . TYR A 1 83 ? -0.305 -3.392 5.819 1.00 98.44 83 TYR A O 1
ATOM 709 N N . SER A 1 84 ? 1.629 -4.533 5.758 1.00 98.44 84 SER A N 1
ATOM 710 C CA . SER A 1 84 ? 2.475 -3.452 6.268 1.00 98.44 84 SER A CA 1
ATOM 711 C C . SER A 1 84 ? 2.518 -2.272 5.300 1.00 98.44 84 SER A C 1
ATOM 713 O O . SER A 1 84 ? 2.166 -1.152 5.688 1.00 98.44 84 SER A O 1
ATOM 715 N N . ASN A 1 85 ? 2.857 -2.511 4.028 1.00 98.25 85 ASN A N 1
ATOM 716 C CA . ASN A 1 85 ? 2.879 -1.443 3.028 1.00 98.25 85 ASN A CA 1
ATOM 717 C C . ASN A 1 85 ? 1.468 -0.959 2.679 1.00 98.25 85 ASN A C 1
ATOM 719 O O . ASN A 1 85 ? 1.247 0.248 2.521 1.00 98.25 85 ASN A O 1
ATOM 723 N N . ALA A 1 86 ? 0.483 -1.862 2.635 1.00 98.62 86 ALA A N 1
ATOM 724 C CA . ALA A 1 86 ? -0.915 -1.487 2.445 1.00 98.62 86 ALA A CA 1
ATOM 725 C C . ALA A 1 86 ? -1.399 -0.527 3.543 1.00 98.62 86 ALA A C 1
ATOM 727 O O . ALA A 1 86 ? -1.966 0.520 3.227 1.00 98.62 86 ALA A O 1
ATOM 728 N N . LYS A 1 87 ? -1.129 -0.838 4.820 1.00 98.62 87 LYS A N 1
ATOM 729 C CA . LYS A 1 87 ? -1.491 -0.005 5.978 1.00 98.62 87 LYS A CA 1
ATOM 730 C C . LYS A 1 87 ? -0.982 1.426 5.803 1.00 98.62 87 LYS A C 1
ATOM 732 O O . LYS A 1 87 ? -1.775 2.365 5.859 1.00 98.62 87 LYS A O 1
ATOM 737 N N . ILE A 1 88 ? 0.321 1.580 5.556 1.00 98.38 88 ILE A N 1
ATOM 738 C CA . ILE A 1 88 ? 0.985 2.886 5.405 1.00 98.38 88 ILE A CA 1
ATOM 739 C C . ILE A 1 88 ? 0.397 3.662 4.219 1.00 98.38 88 ILE A C 1
ATOM 741 O O . ILE A 1 88 ? 0.141 4.865 4.302 1.00 98.38 88 ILE A O 1
ATOM 745 N N . THR A 1 89 ? 0.135 2.970 3.112 1.00 98.19 89 THR A N 1
ATOM 746 C CA . THR A 1 89 ? -0.345 3.612 1.886 1.00 98.19 89 THR A CA 1
ATOM 747 C C . THR A 1 89 ? -1.807 4.058 2.013 1.00 98.19 89 THR A C 1
ATOM 749 O O . THR A 1 89 ? -2.137 5.183 1.630 1.00 98.19 89 THR A O 1
ATOM 752 N N . TYR A 1 90 ? -2.685 3.242 2.610 1.00 98.56 90 TYR A N 1
ATOM 753 C CA . TYR A 1 90 ? -4.087 3.615 2.830 1.00 98.56 90 TYR A CA 1
ATOM 754 C C . TYR A 1 90 ? -4.234 4.828 3.748 1.00 98.56 90 TYR A C 1
ATOM 756 O O . TYR A 1 90 ? -4.981 5.750 3.410 1.00 98.56 90 TYR A O 1
ATOM 764 N N . ILE A 1 91 ? -3.515 4.864 4.878 1.00 98.19 91 ILE A N 1
ATOM 765 C CA . ILE A 1 91 ? -3.626 5.995 5.807 1.00 98.19 91 ILE A CA 1
ATOM 766 C C . ILE A 1 91 ? -3.130 7.293 5.167 1.00 98.19 91 ILE A C 1
ATOM 768 O O . ILE A 1 91 ? -3.790 8.322 5.301 1.00 98.19 91 ILE A O 1
ATOM 772 N N . LYS A 1 92 ? -2.051 7.234 4.373 1.00 97.62 92 LYS A N 1
ATOM 773 C CA . LYS A 1 92 ? -1.546 8.382 3.609 1.00 97.62 92 LYS A CA 1
ATOM 774 C C . LYS A 1 92 ? -2.601 8.927 2.642 1.00 97.62 92 LYS A C 1
ATOM 776 O O . LYS A 1 92 ? -2.852 10.130 2.612 1.00 97.62 92 LYS A O 1
ATOM 781 N N . VAL A 1 93 ? -3.248 8.054 1.865 1.00 97.81 93 VAL A N 1
ATOM 782 C CA . VAL A 1 93 ? -4.307 8.460 0.924 1.00 97.81 93 VAL A CA 1
ATOM 783 C C . VAL A 1 93 ? -5.481 9.101 1.661 1.00 97.81 93 VAL A C 1
ATOM 785 O O . VAL A 1 93 ? -5.972 10.157 1.246 1.00 97.81 93 VAL A O 1
ATOM 788 N N . TYR A 1 94 ? -5.915 8.483 2.762 1.00 97.62 94 TYR A N 1
ATOM 789 C CA . TYR A 1 94 ? -7.004 9.004 3.576 1.00 97.62 94 TYR A CA 1
ATOM 790 C C . TYR A 1 94 ? -6.667 10.381 4.156 1.00 97.62 94 TYR A C 1
ATOM 792 O O . TYR A 1 94 ? -7.479 11.288 4.031 1.00 97.62 94 TYR A O 1
ATOM 800 N N . GLN A 1 95 ? -5.478 10.575 4.730 1.00 96.75 95 GLN A N 1
ATOM 801 C CA . GLN A 1 95 ? -5.061 11.858 5.309 1.00 96.75 95 GLN A CA 1
ATOM 802 C C . GLN A 1 95 ? -5.030 12.988 4.274 1.00 96.75 95 GLN A C 1
ATOM 804 O O . GLN A 1 95 ? -5.447 14.105 4.572 1.00 96.75 95 GLN A O 1
ATOM 809 N N . LEU A 1 96 ? -4.593 12.698 3.044 1.00 97.06 96 LEU A N 1
ATOM 810 C CA . LEU A 1 96 ? -4.480 13.708 1.990 1.00 97.06 96 LEU A CA 1
ATOM 811 C C . LEU A 1 96 ? -5.839 14.113 1.406 1.00 97.06 96 LEU A C 1
ATOM 813 O O . LEU A 1 96 ? -6.060 15.288 1.102 1.00 97.06 96 LEU A O 1
ATOM 817 N N . ARG A 1 97 ? -6.766 13.163 1.225 1.00 96.00 97 ARG A N 1
ATOM 818 C CA . ARG A 1 97 ? -8.119 13.445 0.709 1.00 96.00 97 ARG A CA 1
ATOM 819 C C . ARG A 1 97 ? -9.191 12.597 1.418 1.00 96.00 97 ARG A C 1
ATOM 821 O O . ARG A 1 97 ? -9.798 11.729 0.778 1.00 96.00 97 ARG A O 1
ATOM 828 N N . PRO A 1 98 ? -9.524 12.910 2.687 1.00 93.25 98 PRO A N 1
ATOM 829 C CA . PRO A 1 98 ? -10.420 12.089 3.510 1.00 93.25 98 PRO A CA 1
ATOM 830 C C . PRO A 1 98 ? -11.825 11.939 2.928 1.00 93.25 98 PRO A C 1
ATOM 832 O O . PRO A 1 98 ? -12.465 10.903 3.073 1.00 93.25 98 PRO A O 1
ATOM 835 N N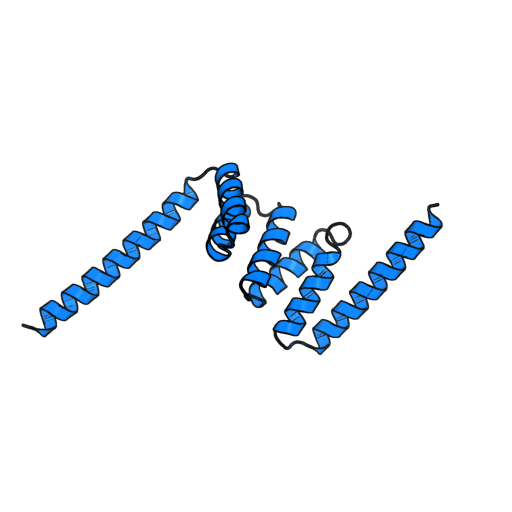 . GLN A 1 99 ? -12.322 12.986 2.262 1.00 91.62 99 GLN A N 1
ATOM 836 C CA . GLN A 1 99 ? -13.674 13.007 1.711 1.00 91.62 99 GLN A CA 1
ATOM 837 C C . GLN A 1 99 ? -13.805 12.207 0.412 1.00 91.62 99 GLN A C 1
ATOM 839 O O . GLN A 1 99 ? -14.869 11.640 0.177 1.00 91.62 99 GLN A O 1
ATOM 844 N N . LYS A 1 100 ? -12.744 12.158 -0.406 1.00 93.88 100 LYS A N 1
ATOM 845 C CA . LYS A 1 100 ? -12.725 11.430 -1.683 1.00 93.88 100 LYS A CA 1
ATOM 846 C C . LYS A 1 100 ? -12.418 9.947 -1.482 1.00 93.88 100 LYS A C 1
ATOM 848 O O . LYS A 1 100 ? -13.048 9.116 -2.117 1.00 93.88 100 LYS A O 1
ATOM 853 N N . TYR A 1 101 ? -11.489 9.622 -0.583 1.00 95.50 101 TYR A N 1
ATOM 854 C CA . TYR A 1 101 ? -11.058 8.247 -0.308 1.00 95.50 101 TYR A CA 1
ATOM 855 C C . TYR A 1 101 ? -11.487 7.800 1.088 1.00 95.50 101 TYR A C 1
ATOM 857 O O . TYR A 1 101 ? -10.671 7.378 1.904 1.00 95.50 101 TYR A O 1
ATOM 865 N N . ARG A 1 102 ? -12.785 7.897 1.383 1.00 94.19 102 ARG A N 1
ATOM 866 C CA . ARG A 1 102 ? -13.340 7.482 2.684 1.00 94.19 102 ARG A CA 1
ATOM 867 C C . ARG A 1 102 ? -13.066 6.005 2.961 1.00 94.19 102 ARG A C 1
ATOM 869 O O . ARG A 1 102 ? -12.682 5.651 4.071 1.00 94.19 102 ARG A O 1
ATOM 876 N N . ASP A 1 103 ? -13.162 5.180 1.923 1.00 95.50 103 ASP A N 1
ATOM 877 C CA . ASP A 1 103 ? -12.917 3.738 1.992 1.00 95.50 103 ASP A CA 1
ATOM 878 C C . ASP A 1 103 ? -11.461 3.405 2.343 1.00 95.50 103 ASP A C 1
ATOM 880 O O . ASP A 1 103 ? -11.183 2.322 2.852 1.00 95.50 103 ASP A O 1
ATOM 884 N N . ALA A 1 104 ? -10.513 4.327 2.131 1.00 97.62 104 ALA A N 1
ATOM 885 C CA . ALA A 1 104 ? -9.131 4.126 2.561 1.00 97.62 104 ALA A CA 1
ATOM 886 C C . ALA A 1 104 ? -9.015 4.014 4.090 1.00 97.62 104 ALA A C 1
ATOM 888 O O . ALA A 1 104 ? -8.199 3.232 4.567 1.00 97.62 104 ALA A O 1
ATOM 889 N N . LEU A 1 105 ? -9.861 4.712 4.862 1.00 97.88 105 LEU A N 1
ATOM 890 C CA . LEU A 1 105 ? -9.897 4.557 6.322 1.00 97.88 105 LEU A CA 1
ATOM 891 C C . LEU A 1 105 ? -10.397 3.166 6.728 1.00 97.88 105 LEU A C 1
ATOM 893 O O . LEU A 1 105 ? -9.837 2.547 7.629 1.00 97.88 105 LEU A O 1
ATOM 897 N N . PHE A 1 106 ? -11.420 2.661 6.036 1.00 98.12 106 PHE A N 1
ATOM 898 C CA . PHE A 1 106 ? -11.921 1.309 6.262 1.00 98.12 106 PHE A CA 1
ATOM 899 C C . PHE A 1 106 ? -10.835 0.269 5.969 1.00 98.12 106 PHE A C 1
ATOM 901 O O . PHE A 1 106 ? -10.535 -0.568 6.815 1.00 98.12 106 PHE A O 1
ATOM 908 N N . TYR A 1 107 ? -10.180 0.348 4.807 1.00 98.50 107 TYR A N 1
ATOM 909 C CA . TYR A 1 107 ? -9.124 -0.606 4.474 1.00 98.50 107 TYR A CA 1
ATOM 910 C C . TYR A 1 107 ? -7.890 -0.472 5.366 1.00 98.50 107 TYR A C 1
ATOM 912 O O . TYR A 1 107 ? -7.288 -1.492 5.685 1.00 98.50 107 TYR A O 1
ATOM 920 N N . TYR A 1 108 ? -7.547 0.730 5.838 1.00 98.62 108 TYR A N 1
ATOM 921 C CA . TYR A 1 108 ? -6.523 0.915 6.869 1.00 98.62 108 TYR A CA 1
ATOM 922 C C . TYR A 1 108 ? -6.846 0.116 8.141 1.00 98.62 108 TYR A C 1
ATOM 924 O O . TYR A 1 108 ? -5.996 -0.638 8.617 1.00 98.62 108 TYR A O 1
ATOM 932 N N . ALA A 1 109 ? -8.086 0.197 8.635 1.00 98.38 109 ALA A N 1
ATOM 933 C CA . ALA A 1 109 ? -8.549 -0.594 9.776 1.00 98.38 109 ALA A CA 1
ATOM 934 C C . ALA A 1 109 ? -8.485 -2.110 9.503 1.00 98.38 109 ALA A C 1
ATOM 936 O O . ALA A 1 109 ? -8.046 -2.881 10.355 1.00 98.38 109 ALA A O 1
ATOM 937 N N . VAL A 1 110 ? -8.833 -2.548 8.286 1.00 98.62 110 VAL A N 1
ATOM 938 C CA . VAL A 1 110 ? -8.670 -3.953 7.870 1.00 98.62 110 VAL A CA 1
ATOM 939 C C . VAL A 1 110 ? -7.194 -4.373 7.890 1.00 98.62 110 VAL A C 1
ATOM 941 O O . VAL A 1 110 ? -6.893 -5.493 8.298 1.00 98.62 110 VAL A O 1
ATOM 944 N N . MET A 1 111 ? -6.259 -3.504 7.485 1.00 98.69 111 MET A N 1
ATOM 945 C CA . MET A 1 111 ? -4.825 -3.831 7.521 1.00 98.69 111 MET A CA 1
ATOM 946 C C . MET A 1 111 ? -4.300 -3.929 8.950 1.00 98.69 111 MET A C 1
ATOM 948 O O . MET A 1 111 ? -3.535 -4.842 9.238 1.00 98.69 111 MET A O 1
ATOM 952 N N . LEU A 1 112 ? -4.751 -3.054 9.855 1.00 98.56 112 LEU A N 1
ATOM 953 C CA . LEU A 1 112 ? -4.449 -3.162 11.285 1.00 98.56 112 LEU A CA 1
ATOM 954 C C . LEU A 1 112 ? -4.932 -4.499 11.856 1.00 98.56 112 LEU A C 1
ATOM 956 O O . LEU A 1 112 ? -4.151 -5.205 12.487 1.00 98.56 112 LEU A O 1
ATOM 960 N N . LYS A 1 113 ? -6.173 -4.897 11.544 1.00 98.44 113 LYS A N 1
ATOM 961 C CA . LYS A 1 113 ? -6.725 -6.198 11.949 1.00 98.44 113 LYS A CA 1
ATOM 962 C C . LYS A 1 113 ? -5.868 -7.361 11.442 1.00 98.44 113 LYS A C 1
ATOM 964 O O . LYS A 1 113 ? -5.546 -8.256 12.212 1.00 98.44 113 LYS A O 1
ATOM 969 N N . ASN A 1 114 ? -5.493 -7.353 10.161 1.00 98.25 114 ASN A N 1
ATOM 970 C CA . ASN A 1 114 ? -4.689 -8.428 9.568 1.00 98.25 114 ASN A CA 1
ATOM 971 C C . ASN A 1 114 ? -3.261 -8.502 10.131 1.00 98.25 114 ASN A C 1
ATOM 973 O O . ASN A 1 114 ? -2.640 -9.557 10.057 1.00 98.25 114 ASN A O 1
ATOM 977 N N . LEU A 1 115 ? -2.747 -7.399 10.679 1.00 98.31 115 LEU A N 1
ATOM 978 C CA . LEU A 1 115 ? -1.460 -7.340 11.376 1.00 98.31 115 LEU A CA 1
ATOM 979 C C . LEU A 1 115 ? -1.564 -7.708 12.868 1.00 98.31 115 LEU A C 1
ATOM 981 O O . LEU A 1 115 ? -0.542 -7.749 13.540 1.00 98.31 115 LEU A O 1
ATOM 985 N N . GLY A 1 116 ? -2.770 -7.974 13.385 1.00 98.06 116 GLY A N 1
ATOM 986 C CA . GLY A 1 116 ? -3.008 -8.301 14.795 1.00 98.06 116 GLY A CA 1
ATOM 987 C C . GLY A 1 116 ? -3.213 -7.089 15.711 1.00 98.06 116 GLY A C 1
ATOM 988 O O . GLY A 1 116 ? -3.418 -7.258 16.909 1.00 98.06 116 GLY A O 1
ATOM 989 N N . ASN A 1 117 ? -3.222 -5.869 15.170 1.00 98.19 117 ASN A N 1
ATOM 990 C CA . ASN A 1 117 ? -3.459 -4.642 15.934 1.00 98.19 117 ASN A CA 1
ATOM 991 C C . ASN A 1 117 ? -4.970 -4.424 16.129 1.00 98.19 117 ASN A C 1
ATOM 993 O O . ASN A 1 117 ? -5.574 -3.553 15.495 1.00 98.19 117 ASN A O 1
ATOM 997 N N . TYR A 1 118 ? -5.602 -5.256 16.957 1.00 97.81 118 TYR A N 1
ATOM 998 C CA . TYR A 1 118 ? -7.062 -5.291 17.092 1.00 97.81 118 TYR A CA 1
ATOM 999 C C . TYR A 1 118 ? -7.652 -4.033 17.743 1.00 97.81 118 TYR A C 1
ATOM 1001 O O . TYR A 1 118 ? -8.668 -3.535 17.255 1.00 97.81 118 TYR A O 1
ATOM 1009 N N . ASP A 1 119 ? -7.004 -3.479 18.771 1.00 98.00 119 ASP A N 1
ATOM 1010 C CA . ASP A 1 119 ? -7.484 -2.276 19.473 1.00 98.00 119 ASP A CA 1
ATOM 1011 C C . ASP A 1 119 ? -7.473 -1.044 18.559 1.00 98.00 119 ASP A C 1
ATOM 1013 O O . ASP A 1 119 ? -8.461 -0.303 18.447 1.00 98.00 119 ASP A O 1
ATOM 1017 N N . ASP A 1 120 ? -6.377 -0.871 17.815 1.00 97.69 120 ASP A N 1
ATOM 1018 C CA . ASP A 1 120 ? -6.267 0.171 16.798 1.00 97.69 120 ASP A CA 1
ATOM 1019 C C . ASP A 1 120 ? -7.323 -0.035 15.710 1.00 97.69 120 ASP A C 1
ATOM 1021 O O . ASP A 1 120 ? -8.012 0.910 15.325 1.00 97.69 120 ASP A O 1
ATOM 1025 N N . ALA A 1 121 ? -7.489 -1.268 15.219 1.00 98.25 121 ALA A N 1
ATOM 1026 C CA . ALA A 1 121 ? -8.472 -1.578 14.187 1.00 98.25 121 ALA A CA 1
ATOM 1027 C C . ALA A 1 121 ? -9.894 -1.213 14.635 1.00 98.25 121 ALA A C 1
ATOM 1029 O O . ALA A 1 121 ? -10.614 -0.549 13.886 1.00 98.25 121 ALA A O 1
ATOM 1030 N N . LEU A 1 122 ? -10.284 -1.578 15.861 1.00 98.12 122 LEU A N 1
ATOM 1031 C CA . LEU A 1 122 ? -11.590 -1.245 16.433 1.00 98.12 122 LEU A CA 1
ATOM 1032 C C . LEU A 1 122 ? -11.792 0.273 16.519 1.00 98.12 122 LEU A C 1
ATOM 1034 O O . LEU A 1 122 ? -12.829 0.797 16.100 1.00 98.12 122 LEU A O 1
ATOM 1038 N N . THR A 1 123 ? -10.774 0.998 16.981 1.00 98.19 123 THR A N 1
ATOM 1039 C CA . THR A 1 123 ? -10.789 2.466 17.034 1.00 98.19 123 THR A CA 1
ATOM 1040 C C . THR A 1 123 ? -11.011 3.076 15.647 1.00 98.19 123 THR A C 1
ATOM 1042 O O . THR A 1 123 ? -11.809 3.999 15.475 1.00 98.19 123 THR A O 1
ATOM 1045 N N . GLN A 1 124 ? -10.357 2.543 14.615 1.00 97.88 124 GLN A N 1
ATOM 1046 C CA . GLN A 1 124 ? -10.520 3.055 13.255 1.00 97.88 124 GLN A CA 1
ATOM 1047 C C . GLN A 1 124 ? -11.860 2.662 12.617 1.00 97.88 124 GLN A C 1
ATOM 1049 O O . GLN A 1 124 ? -12.445 3.473 11.893 1.00 97.88 124 GLN A O 1
ATOM 1054 N N . PHE A 1 125 ? -12.393 1.471 12.904 1.00 98.00 125 PHE A N 1
ATOM 1055 C CA . PHE A 1 125 ? -13.723 1.067 12.437 1.00 98.00 125 PHE A CA 1
ATOM 1056 C C . PHE A 1 125 ? -14.826 1.942 13.037 1.00 98.00 125 PHE A C 1
ATOM 1058 O O . PHE A 1 125 ? -15.661 2.466 12.300 1.00 98.00 125 PHE A O 1
ATOM 1065 N N . THR A 1 126 ? -14.789 2.192 14.347 1.00 97.44 126 THR A N 1
ATOM 1066 C CA . THR A 1 126 ? -15.761 3.080 15.009 1.00 97.44 126 THR A CA 1
ATOM 1067 C C . THR A 1 126 ? -15.674 4.515 14.478 1.00 97.44 126 THR A C 1
ATOM 1069 O O . THR A 1 126 ? -16.698 5.164 14.233 1.00 97.44 126 THR A O 1
ATOM 1072 N N . LEU A 1 127 ? -14.459 5.008 14.206 1.00 95.88 127 LEU A N 1
ATOM 1073 C CA . LEU A 1 127 ? -14.249 6.304 13.561 1.00 95.88 127 LEU A CA 1
ATOM 1074 C C . LEU A 1 127 ? -14.870 6.353 12.156 1.00 95.88 127 LEU A C 1
ATOM 1076 O O . LEU A 1 127 ? -15.520 7.345 11.804 1.00 95.88 127 LEU A O 1
ATOM 1080 N N . PHE A 1 128 ? -14.680 5.301 11.358 1.00 95.75 128 PHE A N 1
ATOM 1081 C CA . PHE A 1 128 ? -15.271 5.181 10.028 1.00 95.75 128 PHE A CA 1
ATOM 1082 C C . PHE A 1 128 ? -16.805 5.202 10.094 1.00 95.75 128 PHE A C 1
ATOM 1084 O O . PHE A 1 128 ? -17.440 6.006 9.407 1.00 95.75 128 PHE A O 1
ATOM 1091 N N . GLU A 1 129 ? -17.417 4.416 10.982 1.00 94.75 129 GLU A N 1
ATOM 1092 C CA . GLU A 1 129 ? -18.870 4.408 11.183 1.00 94.75 129 GLU A CA 1
ATOM 1093 C C . GLU A 1 129 ? -19.417 5.781 11.585 1.00 94.75 129 GLU A C 1
ATOM 1095 O O . GLU A 1 129 ? -20.393 6.265 11.006 1.00 94.75 129 GLU A O 1
ATOM 1100 N N . LYS A 1 130 ? -18.767 6.458 12.539 1.00 94.25 130 LYS A N 1
ATOM 1101 C CA . LYS A 1 130 ? -19.174 7.800 12.979 1.00 94.25 130 LYS A CA 1
ATOM 1102 C C . LYS A 1 130 ? -19.138 8.806 11.826 1.00 94.25 130 LYS A C 1
ATOM 1104 O O . LYS A 1 130 ? -20.057 9.616 11.683 1.00 94.25 130 LYS A O 1
ATOM 1109 N N . LYS A 1 131 ? -18.103 8.747 10.982 1.00 91.69 131 LYS A N 1
ATOM 1110 C CA . LYS A 1 131 ? -17.974 9.612 9.798 1.00 91.69 131 LYS A CA 1
ATOM 1111 C C . LYS A 1 131 ? -19.056 9.322 8.764 1.00 91.69 131 LYS A C 1
ATOM 1113 O O . LYS A 1 131 ? -19.734 10.254 8.339 1.00 91.69 131 LYS A O 1
ATOM 1118 N N . THR A 1 132 ? -19.287 8.052 8.432 1.00 90.44 132 THR A N 1
ATOM 1119 C CA . THR A 1 132 ? -20.319 7.680 7.451 1.00 90.44 132 THR A CA 1
ATOM 1120 C C . THR A 1 132 ? -21.733 8.059 7.907 1.00 90.44 132 THR A C 1
ATOM 1122 O O . THR A 1 132 ? -22.525 8.526 7.087 1.00 90.44 132 THR A O 1
ATOM 1125 N N . LYS A 1 133 ? -22.051 7.944 9.206 1.00 88.69 133 LYS A N 1
ATOM 1126 C CA . LYS A 1 133 ? -23.325 8.417 9.780 1.00 88.69 133 LYS A CA 1
ATOM 1127 C C . LYS A 1 133 ? -23.478 9.934 9.634 1.00 88.69 133 LYS A C 1
ATOM 1129 O O . LYS A 1 133 ? -24.474 10.388 9.076 1.00 88.69 133 LYS A O 1
ATOM 1134 N N . LYS A 1 134 ? -22.464 10.711 10.038 1.00 84.38 134 LYS A N 1
ATOM 1135 C CA . LYS A 1 134 ? -22.457 12.179 9.891 1.00 84.38 134 LYS A CA 1
ATOM 1136 C C . LYS A 1 134 ? -22.640 12.613 8.433 1.00 84.38 134 LYS A C 1
ATOM 1138 O O . LYS A 1 134 ? -23.395 13.539 8.149 1.00 84.38 134 LYS A O 1
ATOM 1143 N N . ASP A 1 135 ? -21.984 11.923 7.505 1.00 82.19 135 ASP A N 1
ATOM 1144 C CA . ASP A 1 135 ? -22.094 12.206 6.076 1.00 82.19 135 ASP A CA 1
ATOM 1145 C C . ASP A 1 135 ? -23.509 11.986 5.526 1.00 82.19 135 ASP A C 1
ATOM 1147 O O . ASP A 1 135 ? -23.963 12.762 4.684 1.00 82.19 135 ASP A O 1
ATOM 1151 N N . LYS A 1 136 ? -24.217 10.951 5.998 1.00 81.19 136 LYS A N 1
ATOM 1152 C CA . LYS A 1 136 ? -25.615 10.694 5.620 1.00 81.19 136 LYS A CA 1
ATOM 1153 C C . LYS A 1 136 ? -26.541 11.793 6.146 1.00 81.19 136 LYS A C 1
ATOM 1155 O O . LYS A 1 136 ? -27.329 12.330 5.373 1.00 81.19 136 LYS A O 1
ATOM 1160 N N . THR A 1 137 ? -26.387 12.183 7.413 1.00 81.81 137 THR A N 1
ATOM 1161 C CA . THR A 1 137 ? -27.177 13.258 8.039 1.00 81.81 137 THR A CA 1
ATOM 1162 C C . THR A 1 137 ? -26.956 14.618 7.373 1.00 81.81 137 THR A C 1
ATOM 1164 O O . THR A 1 137 ? -27.889 15.398 7.220 1.00 81.81 137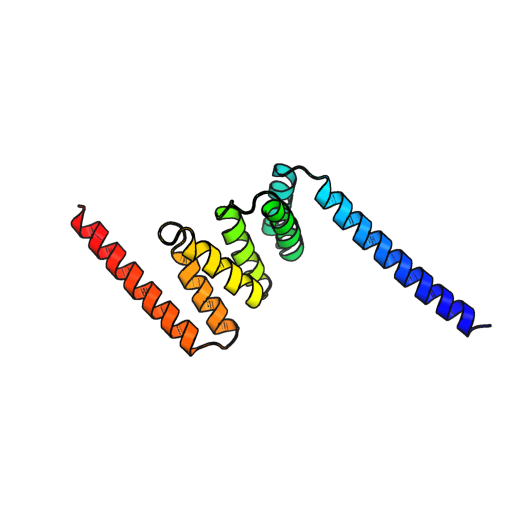 THR A O 1
ATOM 1167 N N . ASN A 1 138 ? -25.732 14.922 6.943 1.00 77.12 138 ASN A N 1
ATOM 1168 C CA . ASN A 1 138 ? -25.455 16.177 6.243 1.00 77.12 138 ASN A CA 1
ATOM 1169 C C . ASN A 1 138 ? -26.095 16.217 4.849 1.00 77.12 138 ASN A C 1
ATOM 1171 O O . ASN A 1 138 ? -26.581 17.262 4.432 1.00 77.12 138 ASN A O 1
ATOM 1175 N N . LYS A 1 139 ? -26.136 15.084 4.137 1.00 77.00 139 LYS A N 1
ATOM 1176 C CA . LYS A 1 139 ? -26.800 14.997 2.827 1.00 77.00 139 LYS A CA 1
ATOM 1177 C C . LYS A 1 139 ? -28.322 15.108 2.925 1.00 77.00 139 LYS A C 1
ATOM 1179 O O . LYS A 1 139 ? -28.924 15.659 2.014 1.00 77.00 139 LYS A O 1
ATOM 1184 N N . SER A 1 140 ? -28.936 14.605 3.999 1.00 70.25 140 SER A N 1
ATOM 1185 C CA . SER A 1 140 ? -30.387 14.717 4.205 1.00 70.25 140 SER A CA 1
ATOM 1186 C C . SER A 1 140 ? -30.840 16.122 4.602 1.00 70.25 140 SER A C 1
ATOM 1188 O O . SER A 1 140 ? -32.009 16.424 4.447 1.00 70.25 140 SER A O 1
ATOM 1190 N N . LYS A 1 141 ? -29.937 16.965 5.119 1.00 62.88 141 LYS A N 1
ATOM 1191 C CA . LYS A 1 141 ? -30.212 18.378 5.441 1.00 62.88 141 LYS A CA 1
ATOM 1192 C C . LYS A 1 141 ? -30.021 19.334 4.258 1.00 62.88 141 LYS A C 1
ATOM 1194 O O . LYS A 1 141 ? -30.386 20.495 4.365 1.00 62.88 141 LYS A O 1
ATOM 1199 N N . LEU A 1 142 ? -29.380 18.875 3.181 1.00 61.31 142 LEU A N 1
ATOM 1200 C CA . LEU A 1 142 ? -29.123 19.659 1.965 1.00 61.31 142 LEU A CA 1
ATOM 1201 C C . LEU A 1 142 ? -30.182 19.437 0.869 1.00 61.31 142 LEU A C 1
ATOM 1203 O O . LEU A 1 142 ? -30.052 20.000 -0.215 1.00 61.31 142 LEU A O 1
ATOM 1207 N N . ARG A 1 143 ? -31.160 18.567 1.129 1.00 51.91 143 ARG A N 1
ATOM 1208 C CA . ARG A 1 143 ? -32.329 18.300 0.288 1.00 51.91 143 ARG A CA 1
ATOM 1209 C C . ARG A 1 143 ? -33.551 18.871 0.979 1.00 51.91 143 ARG A C 1
ATOM 1211 O O . ARG A 1 143 ? -34.452 19.307 0.239 1.00 51.91 143 ARG A O 1
#